Protein AF-A0AAV3TCU8-F1 (afdb_monomer_lite)

pLDDT: mean 92.76, std 8.77, range [49.28, 98.81]

Secondary structure (DSSP, 8-state):
-HHHHHHHHHHHHHHHHHHHHHHHHHHHS-TTGGGGHHHHHT-SSS-SHHHHHHHHHHHHHHHHHHTT-S-HHHHHHHHHHHHHHHHHHHHHHHHHS-HHHHHTT-S-THHHHHHHHHHHHHHHHHHHHHHHHHHTT--

Sequence (139 aa):
MATVRTPPSAGIVASAVTVLVAFAPFLVLSSAASSGLQTYYAHGIVGPWPVAMLGLLSIVAFAAGRQERTDPVTIAGATLVFGVAAAAIALYWAVAVPGDLVQQLGTAAWLEYHRWLLAVGALGVLASALWYVRALDLV

InterPro domains:
  IPR055970 Protein of unknown function DUF7548 [PF24416] (1-136)

Structure (mmCIF, N/CA/C/O backbone):
data_AF-A0AAV3TCU8-F1
#
_entry.id   AF-A0AAV3TCU8-F1
#
loop_
_atom_site.group_PDB
_atom_site.id
_atom_site.type_symbol
_atom_site.label_atom_id
_atom_site.label_alt_id
_atom_site.label_comp_id
_atom_site.label_asym_id
_atom_site.label_entity_id
_atom_site.label_seq_id
_atom_site.pdbx_PDB_ins_code
_atom_site.Cartn_x
_atom_site.Cartn_y
_atom_site.Cartn_z
_atom_site.occupancy
_atom_site.B_iso_or_equiv
_atom_site.auth_seq_id
_atom_site.auth_comp_id
_atom_site.auth_asym_id
_atom_site.auth_atom_id
_atom_site.pdbx_PDB_model_num
ATOM 1 N N . MET A 1 1 ? -9.205 -10.581 23.484 1.00 49.28 1 MET A N 1
ATOM 2 C CA . MET A 1 1 ? -8.389 -9.349 23.349 1.00 49.28 1 MET A CA 1
ATOM 3 C C . MET A 1 1 ? -7.261 -9.490 22.324 1.00 49.28 1 MET A C 1
ATOM 5 O O . MET A 1 1 ? -7.175 -8.633 21.456 1.00 49.28 1 MET A O 1
ATOM 9 N N . ALA A 1 2 ? -6.430 -10.545 22.354 1.00 57.50 2 ALA A N 1
ATOM 10 C CA . ALA A 1 2 ? -5.329 -10.724 21.386 1.00 57.50 2 ALA A CA 1
ATOM 11 C C . ALA A 1 2 ? -5.776 -10.678 19.907 1.00 57.50 2 ALA A C 1
ATOM 13 O O . ALA A 1 2 ? -5.116 -10.049 19.087 1.00 57.50 2 ALA A O 1
ATOM 14 N N . THR A 1 3 ? -6.940 -11.248 19.593 1.00 64.50 3 THR A N 1
ATOM 15 C CA . THR A 1 3 ? -7.528 -11.302 18.244 1.00 64.50 3 THR A CA 1
ATOM 16 C C . THR A 1 3 ? -7.794 -9.936 17.604 1.00 64.50 3 THR A C 1
ATOM 18 O O . THR A 1 3 ? -7.690 -9.830 16.389 1.00 64.50 3 THR A O 1
ATOM 21 N N . VAL A 1 4 ? -8.065 -8.884 18.390 1.00 74.62 4 VAL A N 1
ATOM 22 C CA . VAL A 1 4 ? -8.365 -7.531 17.867 1.00 74.62 4 VAL A CA 1
ATOM 23 C C . VAL A 1 4 ? -7.089 -6.706 17.650 1.00 74.62 4 VAL A C 1
ATOM 25 O O . VAL A 1 4 ? -7.062 -5.794 16.830 1.00 74.62 4 VAL A O 1
ATOM 28 N N . ARG A 1 5 ? -5.987 -7.047 18.336 1.00 83.75 5 ARG A N 1
ATOM 29 C CA . ARG A 1 5 ? -4.695 -6.345 18.210 1.00 83.75 5 ARG A CA 1
ATOM 30 C C . ARG A 1 5 ? -3.799 -6.902 17.101 1.00 83.75 5 ARG A C 1
ATOM 32 O O . ARG A 1 5 ? -2.896 -6.195 16.649 1.00 83.75 5 ARG A O 1
ATOM 39 N N . THR A 1 6 ? -4.035 -8.136 16.654 1.00 92.12 6 THR A N 1
ATOM 40 C CA . THR A 1 6 ? -3.258 -8.770 15.577 1.00 92.12 6 THR A CA 1
ATOM 41 C C . THR A 1 6 ? -3.420 -8.073 14.218 1.00 92.12 6 THR A C 1
ATOM 43 O O . THR A 1 6 ? -2.386 -7.785 13.611 1.00 92.12 6 THR A O 1
ATOM 46 N N . PRO A 1 7 ? -4.639 -7.723 13.747 1.00 92.12 7 PRO A N 1
ATOM 47 C CA . PRO A 1 7 ? -4.799 -7.057 12.453 1.00 92.12 7 PRO A CA 1
ATOM 48 C C . PRO A 1 7 ? -4.072 -5.702 12.382 1.00 92.12 7 PRO A C 1
ATOM 50 O O . PRO A 1 7 ? -3.307 -5.502 11.438 1.00 92.12 7 PRO A O 1
ATOM 53 N N . PRO A 1 8 ? -4.167 -4.809 13.393 1.00 94.25 8 PRO A N 1
ATOM 54 C CA . PRO A 1 8 ? -3.370 -3.584 13.409 1.00 94.25 8 PRO A CA 1
ATOM 55 C C . PRO A 1 8 ? -1.856 -3.821 13.410 1.00 94.25 8 PRO A C 1
ATOM 57 O O . PRO A 1 8 ? -1.119 -3.110 12.735 1.00 94.25 8 PRO A O 1
ATOM 60 N N . SER A 1 9 ? -1.361 -4.839 14.121 1.00 97.06 9 SER A N 1
ATOM 61 C CA . SER A 1 9 ? 0.062 -5.198 14.075 1.00 97.06 9 SER A CA 1
ATOM 62 C C . SER A 1 9 ? 0.520 -5.642 12.687 1.00 97.06 9 SER A C 1
ATOM 64 O O . SER A 1 9 ? 1.569 -5.191 12.230 1.00 97.06 9 SER A O 1
ATOM 66 N N . ALA A 1 10 ? -0.264 -6.484 12.011 1.00 97.69 10 ALA A N 1
ATOM 67 C CA . ALA A 1 10 ? 0.007 -6.879 10.632 1.00 97.69 10 ALA A CA 1
ATOM 68 C C . ALA A 1 10 ? -0.018 -5.660 9.695 1.00 97.69 10 ALA A C 1
ATOM 70 O O . ALA A 1 10 ? 0.890 -5.491 8.882 1.00 97.69 10 ALA A O 1
ATOM 71 N N . GLY A 1 11 ? -0.984 -4.757 9.889 1.00 98.12 11 GLY A N 1
ATOM 72 C CA . GLY A 1 11 ? -1.104 -3.510 9.140 1.00 98.12 11 GLY A CA 1
ATOM 73 C C . GLY A 1 11 ? 0.103 -2.586 9.294 1.00 98.12 11 GLY A C 1
ATOM 74 O O . GLY A 1 11 ? 0.578 -2.045 8.297 1.00 98.12 11 GLY A O 1
ATOM 75 N N . ILE A 1 12 ? 0.658 -2.449 10.505 1.00 98.69 12 ILE A N 1
ATOM 76 C CA . ILE A 1 12 ? 1.899 -1.690 10.748 1.00 98.69 12 ILE A CA 1
ATOM 77 C C . ILE A 1 12 ? 3.056 -2.288 9.948 1.00 98.69 12 ILE A C 1
ATOM 79 O O . ILE A 1 12 ? 3.765 -1.553 9.263 1.00 98.69 12 ILE A O 1
ATOM 83 N N . VAL A 1 13 ? 3.239 -3.611 10.010 1.00 98.62 13 VAL A N 1
ATOM 84 C CA . VAL A 1 13 ? 4.328 -4.297 9.299 1.00 98.62 13 VAL A CA 1
ATOM 85 C C . VAL A 1 13 ? 4.167 -4.146 7.788 1.00 98.62 13 VAL A C 1
ATOM 87 O O . VAL A 1 13 ? 5.111 -3.733 7.121 1.00 98.62 13 VAL A O 1
ATOM 90 N N . ALA A 1 14 ? 2.974 -4.405 7.248 1.00 98.56 14 ALA A N 1
ATOM 91 C CA . ALA A 1 14 ? 2.695 -4.252 5.822 1.00 98.56 14 ALA A CA 1
ATOM 92 C C . ALA A 1 14 ? 2.928 -2.810 5.346 1.00 98.56 14 ALA A C 1
ATOM 94 O O . ALA A 1 14 ? 3.531 -2.586 4.296 1.00 98.56 14 ALA A O 1
ATOM 95 N N . SER A 1 15 ? 2.515 -1.825 6.145 1.00 98.75 15 SER A N 1
ATOM 96 C CA . SER A 1 15 ? 2.705 -0.408 5.828 1.00 98.75 15 SER A CA 1
ATOM 97 C C . SER A 1 15 ? 4.184 -0.017 5.860 1.00 98.75 15 SER A C 1
ATOM 99 O O . SER A 1 15 ? 4.661 0.645 4.942 1.00 98.75 15 SER A O 1
ATOM 101 N N . ALA A 1 16 ? 4.937 -0.477 6.864 1.00 98.69 16 ALA A N 1
ATOM 102 C CA . ALA A 1 16 ? 6.376 -0.245 6.957 1.00 98.69 16 ALA A CA 1
ATOM 103 C C . ALA A 1 16 ? 7.132 -0.879 5.782 1.00 98.69 16 ALA A C 1
ATOM 105 O O . ALA A 1 16 ? 7.957 -0.215 5.162 1.00 98.69 16 ALA A O 1
ATOM 106 N N . VAL A 1 17 ? 6.809 -2.126 5.424 1.00 98.50 17 VAL A N 1
ATOM 107 C CA . VAL A 1 17 ? 7.377 -2.795 4.244 1.00 98.50 17 VAL A CA 1
ATOM 108 C C . VAL A 1 17 ? 7.050 -2.017 2.971 1.00 98.50 17 VAL A C 1
ATOM 110 O O . VAL A 1 17 ? 7.945 -1.779 2.170 1.00 98.50 17 VAL A O 1
ATOM 113 N N . THR A 1 18 ? 5.809 -1.558 2.802 1.00 98.62 18 THR A N 1
ATOM 114 C CA . THR A 1 18 ? 5.393 -0.759 1.634 1.00 98.62 18 THR A CA 1
ATOM 115 C C . THR A 1 18 ? 6.217 0.521 1.504 1.00 98.62 18 THR A C 1
ATOM 117 O O . THR A 1 18 ? 6.711 0.831 0.421 1.00 98.62 18 THR A O 1
ATOM 120 N N . VAL A 1 19 ? 6.419 1.244 2.611 1.00 98.62 19 VAL A N 1
ATOM 121 C CA . VAL A 1 19 ? 7.264 2.446 2.642 1.00 98.62 19 VAL A CA 1
ATOM 122 C C . VAL A 1 19 ? 8.710 2.091 2.299 1.00 98.62 19 VAL A C 1
ATOM 124 O O . VAL A 1 19 ? 9.302 2.725 1.433 1.00 98.62 19 VAL A O 1
ATOM 127 N N . LEU A 1 20 ? 9.276 1.052 2.916 1.00 98.31 20 LEU A N 1
ATOM 128 C CA . LEU A 1 20 ? 10.648 0.627 2.634 1.00 98.31 20 LEU A CA 1
ATOM 129 C C . LEU A 1 20 ? 10.842 0.243 1.168 1.00 98.31 20 LEU A C 1
ATOM 131 O O . LEU A 1 20 ? 11.837 0.647 0.576 1.00 98.31 20 LEU A O 1
ATOM 135 N N . VAL A 1 21 ? 9.890 -0.472 0.565 1.00 97.88 21 VAL A N 1
ATOM 136 C CA . VAL A 1 21 ? 9.919 -0.796 -0.866 1.00 97.88 21 VAL A CA 1
ATOM 137 C C . VAL A 1 21 ? 9.912 0.484 -1.696 1.00 97.88 21 VAL A C 1
ATOM 139 O O . VAL A 1 21 ? 10.782 0.635 -2.544 1.00 97.88 21 VAL A O 1
ATOM 142 N N . ALA A 1 22 ? 9.021 1.438 -1.403 1.00 97.38 22 ALA A N 1
ATOM 143 C CA . ALA A 1 22 ? 8.945 2.703 -2.136 1.00 97.38 22 ALA A CA 1
ATOM 144 C C . ALA A 1 22 ? 10.251 3.515 -2.097 1.00 97.38 22 ALA A C 1
ATOM 146 O O . ALA A 1 22 ? 10.544 4.240 -3.047 1.00 97.38 22 ALA A O 1
ATOM 147 N N . PHE A 1 23 ? 11.037 3.406 -1.024 1.00 96.12 23 PHE A N 1
ATOM 148 C CA . PHE A 1 23 ? 12.326 4.089 -0.889 1.00 96.12 23 PHE A CA 1
ATOM 149 C C . PHE A 1 23 ? 13.535 3.224 -1.277 1.00 96.12 23 PHE A C 1
ATOM 151 O O . PHE A 1 23 ? 14.626 3.769 -1.444 1.00 96.12 23 PHE A O 1
ATOM 158 N N . ALA A 1 24 ? 13.375 1.910 -1.462 1.00 94.56 24 ALA A N 1
ATOM 159 C CA . ALA A 1 24 ? 14.483 0.975 -1.660 1.00 94.56 24 ALA A CA 1
ATOM 160 C C . ALA A 1 24 ? 15.452 1.380 -2.790 1.00 94.56 24 ALA A C 1
ATOM 162 O O . ALA A 1 24 ? 16.662 1.337 -2.553 1.00 94.56 24 ALA A O 1
ATOM 163 N N . PRO A 1 25 ? 14.999 1.854 -3.970 1.00 91.81 25 PRO A N 1
ATOM 164 C CA . PRO A 1 25 ? 15.920 2.290 -5.019 1.00 91.81 25 PRO A CA 1
ATOM 165 C C . PRO A 1 25 ? 16.835 3.449 -4.615 1.00 91.81 25 PRO A C 1
ATOM 167 O O . PRO A 1 25 ? 17.987 3.471 -5.032 1.00 91.81 25 PRO A O 1
ATOM 170 N N . PHE A 1 26 ? 16.386 4.361 -3.752 1.00 89.62 26 PHE A N 1
ATOM 171 C CA . PHE A 1 26 ? 17.216 5.469 -3.263 1.00 89.62 26 PHE A CA 1
ATOM 172 C C . PHE A 1 26 ? 18.235 5.042 -2.204 1.00 89.62 26 PHE A C 1
ATOM 174 O O . PHE A 1 26 ? 19.223 5.737 -1.991 1.00 89.62 26 PHE A O 1
ATOM 181 N N . LEU A 1 27 ? 17.989 3.918 -1.529 1.00 90.38 27 LEU A N 1
ATOM 182 C CA . LEU A 1 27 ? 18.841 3.411 -0.454 1.00 90.38 27 LEU A CA 1
ATOM 183 C C . LEU A 1 27 ? 19.902 2.429 -0.959 1.00 90.38 27 LEU A C 1
ATOM 185 O O . LEU A 1 27 ? 20.954 2.291 -0.341 1.00 90.38 27 LEU A O 1
ATOM 189 N N . VAL A 1 28 ? 19.606 1.721 -2.051 1.00 89.69 28 VAL A N 1
ATOM 190 C CA . VAL A 1 28 ? 20.418 0.595 -2.534 1.00 89.69 28 VAL A CA 1
ATOM 191 C C . VAL A 1 28 ? 21.199 0.942 -3.802 1.00 89.69 28 VAL A C 1
ATOM 193 O O . VAL A 1 28 ? 22.283 0.397 -4.013 1.00 89.69 28 VAL A O 1
ATOM 196 N N . LEU A 1 29 ? 20.679 1.822 -4.666 1.00 85.38 29 LEU A N 1
ATOM 197 C CA . LEU A 1 29 ? 21.359 2.164 -5.916 1.00 85.38 29 LEU A CA 1
ATOM 198 C C . LEU A 1 29 ? 22.498 3.163 -5.692 1.00 85.38 29 LEU A C 1
ATOM 200 O O . LEU A 1 29 ? 22.422 4.060 -4.855 1.00 85.38 29 LEU A O 1
ATOM 204 N N . SER A 1 30 ? 23.555 3.023 -6.494 1.00 80.19 30 SER A N 1
ATOM 205 C CA . SER A 1 30 ? 24.652 3.989 -6.531 1.00 80.19 30 SER A CA 1
ATOM 206 C C . SER A 1 30 ? 24.206 5.317 -7.148 1.00 80.19 30 SER A C 1
ATOM 208 O O . SER A 1 30 ? 23.251 5.374 -7.925 1.00 80.19 30 SER A O 1
ATOM 210 N N . SER A 1 31 ? 24.956 6.387 -6.874 1.00 74.25 31 SER A N 1
ATOM 211 C CA . SER A 1 31 ? 24.677 7.740 -7.377 1.00 74.25 31 SER A CA 1
ATOM 212 C C . SER A 1 31 ? 24.598 7.838 -8.908 1.00 74.25 31 SER A C 1
ATOM 214 O O . SER A 1 31 ? 23.944 8.730 -9.436 1.00 74.25 31 SER A O 1
ATOM 216 N N . ALA A 1 32 ? 25.268 6.937 -9.636 1.00 70.12 32 ALA A N 1
ATOM 217 C CA . ALA A 1 32 ? 25.208 6.887 -11.097 1.00 70.12 32 ALA A CA 1
ATOM 218 C C . ALA A 1 32 ? 23.891 6.259 -11.597 1.00 70.12 32 ALA A C 1
ATOM 220 O O . ALA A 1 32 ? 23.274 6.777 -12.529 1.00 70.12 32 ALA A O 1
ATOM 221 N N . ALA A 1 33 ? 23.433 5.184 -10.947 1.00 70.19 33 ALA A N 1
ATOM 222 C CA . ALA A 1 33 ? 22.192 4.481 -11.284 1.00 70.19 33 ALA A CA 1
ATOM 223 C C . ALA A 1 33 ? 20.929 5.244 -10.834 1.00 70.19 33 ALA A C 1
ATOM 225 O O . ALA A 1 33 ? 19.861 5.090 -11.422 1.00 70.19 33 ALA A O 1
ATOM 226 N N . SER A 1 34 ? 21.040 6.113 -9.826 1.00 72.06 34 SER A N 1
ATOM 227 C CA . SER A 1 34 ? 19.913 6.904 -9.322 1.00 72.06 34 SER A CA 1
ATOM 228 C C . SER A 1 34 ? 19.472 8.042 -10.252 1.00 72.06 34 SER A C 1
ATOM 230 O O . SER A 1 34 ? 18.362 8.553 -10.099 1.00 72.06 34 SER A O 1
ATOM 232 N N . SER A 1 35 ? 20.280 8.406 -11.255 1.00 77.25 35 SER A N 1
ATOM 233 C CA . SER A 1 35 ? 19.971 9.482 -12.212 1.00 77.25 35 SER A CA 1
ATOM 234 C C . SER A 1 35 ? 18.691 9.237 -13.032 1.00 77.25 35 SER A C 1
ATOM 236 O O . SER A 1 35 ? 17.985 10.189 -13.362 1.00 77.25 35 SER A O 1
ATOM 238 N N . GLY A 1 36 ? 18.337 7.973 -13.296 1.00 84.81 36 GLY A N 1
ATOM 239 C CA . GLY A 1 36 ? 17.106 7.588 -14.001 1.00 84.81 36 GLY A CA 1
ATOM 240 C C . GLY A 1 36 ? 15.864 7.447 -13.111 1.00 84.81 36 GLY A C 1
ATOM 241 O O . GLY A 1 36 ? 14.749 7.335 -13.628 1.00 84.81 36 GLY A O 1
ATOM 242 N N . LEU A 1 37 ? 16.014 7.471 -11.778 1.00 89.31 37 LEU A N 1
ATOM 243 C CA . LEU A 1 37 ? 14.902 7.210 -10.855 1.00 89.31 37 LEU A CA 1
ATOM 244 C C . LEU A 1 37 ? 13.800 8.256 -10.948 1.00 89.31 37 LEU A C 1
ATOM 246 O O . LEU A 1 37 ? 12.632 7.906 -10.805 1.00 89.31 37 LEU A O 1
ATOM 250 N N . GLN A 1 38 ? 14.147 9.515 -11.217 1.00 90.00 38 GLN A N 1
ATOM 251 C CA . GLN A 1 38 ? 13.141 10.562 -11.357 1.00 90.00 38 GLN A CA 1
ATOM 252 C C . GLN A 1 38 ? 12.192 10.258 -12.520 1.00 90.00 38 GLN A C 1
ATOM 254 O O . GLN A 1 38 ? 10.981 10.351 -12.353 1.00 90.00 38 GLN A O 1
ATOM 259 N N . THR A 1 39 ? 12.723 9.838 -13.671 1.00 91.31 39 THR A N 1
ATOM 260 C CA . THR A 1 39 ? 11.917 9.455 -14.840 1.00 91.31 39 THR A CA 1
ATOM 261 C C . THR A 1 39 ? 11.034 8.248 -14.535 1.00 91.31 39 THR A C 1
ATOM 263 O O . THR A 1 39 ? 9.862 8.230 -14.898 1.00 91.31 39 THR A O 1
ATOM 266 N N . TYR A 1 40 ? 11.576 7.262 -13.819 1.00 92.56 40 TYR A N 1
ATOM 267 C CA . TYR A 1 40 ? 10.836 6.075 -13.397 1.00 92.56 40 TYR A CA 1
ATOM 268 C C . TYR A 1 40 ? 9.689 6.401 -12.423 1.00 92.56 40 TYR A C 1
ATOM 270 O O . TYR A 1 40 ? 8.556 5.971 -12.634 1.00 92.56 40 TYR A O 1
ATOM 278 N N . TYR A 1 41 ? 9.947 7.208 -11.391 1.00 94.75 41 TYR A N 1
ATOM 279 C CA . TYR A 1 41 ? 8.956 7.582 -10.371 1.00 94.75 41 TYR A CA 1
ATOM 280 C C . TYR A 1 41 ? 7.926 8.592 -10.883 1.00 94.75 41 TYR A C 1
ATOM 282 O O . TYR A 1 41 ? 6.808 8.628 -10.371 1.00 94.75 41 TYR A O 1
ATOM 290 N N . ALA A 1 42 ? 8.284 9.403 -11.879 1.00 94.56 42 ALA A N 1
ATOM 291 C CA . ALA A 1 42 ? 7.384 10.356 -12.521 1.00 94.56 42 ALA A CA 1
ATOM 292 C C . ALA A 1 42 ? 6.545 9.738 -13.651 1.00 94.56 42 ALA A C 1
ATOM 294 O O . ALA A 1 42 ? 5.738 10.441 -14.254 1.00 94.56 42 ALA A O 1
ATOM 295 N N . HIS A 1 43 ? 6.729 8.453 -13.969 1.00 94.88 43 HIS A N 1
ATOM 296 C CA . HIS A 1 43 ? 5.981 7.818 -15.045 1.00 94.88 43 HIS A CA 1
ATOM 297 C C . HIS A 1 43 ? 4.501 7.613 -14.679 1.00 94.88 43 HIS A C 1
ATOM 299 O O . HIS A 1 43 ? 4.179 7.125 -13.594 1.00 94.88 43 HIS A O 1
ATOM 305 N N . GLY A 1 44 ? 3.612 7.912 -15.631 1.00 93.94 44 GLY A N 1
ATOM 306 C CA . GLY A 1 44 ? 2.159 7.809 -15.478 1.00 93.94 44 GLY A CA 1
ATOM 307 C C . GLY A 1 44 ? 1.505 9.091 -14.952 1.00 93.94 44 GLY A C 1
ATOM 308 O O . GLY A 1 44 ? 2.140 10.129 -14.801 1.00 93.94 44 GLY A O 1
ATOM 309 N N . ILE A 1 45 ? 0.199 9.020 -14.688 1.00 95.38 45 ILE A N 1
ATOM 310 C CA . ILE A 1 45 ? -0.601 10.125 -14.128 1.00 95.38 45 ILE A CA 1
ATOM 311 C C . ILE A 1 45 ? -0.239 10.354 -12.657 1.00 95.38 45 ILE A C 1
ATOM 313 O O . ILE A 1 45 ? -0.216 11.485 -12.177 1.00 95.38 45 ILE A O 1
ATOM 317 N N . VAL A 1 46 ? 0.030 9.267 -11.934 1.00 96.06 46 VAL A N 1
ATOM 318 C CA . VAL A 1 46 ? 0.387 9.277 -10.519 1.00 96.06 46 VAL A CA 1
ATOM 319 C C . VAL A 1 46 ? 1.487 8.249 -10.262 1.00 96.06 46 VAL A C 1
ATOM 321 O O . VAL A 1 46 ? 1.382 7.096 -10.677 1.00 96.06 46 VAL A O 1
ATOM 324 N N . GLY A 1 47 ? 2.552 8.695 -9.597 1.00 94.94 47 GLY A N 1
ATOM 325 C CA . GLY A 1 47 ? 3.691 7.863 -9.212 1.00 94.94 47 GLY A CA 1
ATOM 326 C C . GLY A 1 47 ? 3.503 7.163 -7.858 1.00 94.94 47 GLY A C 1
ATOM 327 O O . GLY A 1 47 ? 2.413 7.178 -7.282 1.00 94.94 47 GLY A O 1
ATOM 328 N N . PRO A 1 48 ? 4.576 6.600 -7.279 1.00 97.00 48 PRO A N 1
ATOM 329 C CA . PRO A 1 48 ? 4.504 5.832 -6.035 1.00 97.00 48 PRO A CA 1
ATOM 330 C C . PRO A 1 48 ? 4.469 6.703 -4.764 1.00 97.00 48 PRO A C 1
ATOM 332 O O . PRO A 1 48 ? 4.205 6.192 -3.676 1.00 97.00 48 PRO A O 1
ATOM 335 N N . TRP A 1 49 ? 4.709 8.017 -4.855 1.00 97.69 49 TRP A N 1
ATOM 336 C CA . TRP A 1 49 ? 4.792 8.891 -3.674 1.00 97.69 49 TRP A CA 1
ATOM 337 C C . TRP A 1 49 ? 3.523 8.931 -2.809 1.00 97.69 49 TRP A C 1
ATOM 339 O O . TRP A 1 49 ? 3.650 8.827 -1.586 1.00 97.69 49 TRP A O 1
ATOM 349 N N . PRO A 1 50 ? 2.302 9.002 -3.375 1.00 98.38 50 PRO A N 1
ATOM 350 C CA . PRO A 1 50 ? 1.086 8.896 -2.575 1.00 98.38 50 PRO A CA 1
ATOM 351 C C . PRO A 1 50 ? 0.966 7.554 -1.845 1.00 98.38 50 PRO A C 1
ATOM 353 O O . PRO A 1 50 ? 0.467 7.526 -0.726 1.00 98.38 50 PRO A O 1
ATOM 356 N N . VAL A 1 51 ? 1.470 6.456 -2.423 1.00 98.56 51 VAL A N 1
ATOM 357 C CA . VAL A 1 51 ? 1.481 5.131 -1.776 1.00 98.56 51 VAL A CA 1
ATOM 358 C C . VAL A 1 51 ? 2.368 5.156 -0.532 1.00 98.56 51 VAL A C 1
ATOM 360 O O . VAL A 1 51 ? 1.951 4.692 0.526 1.00 98.56 51 VAL A O 1
ATOM 363 N N . ALA A 1 52 ? 3.559 5.757 -0.624 1.00 98.25 52 ALA A N 1
ATOM 364 C CA . ALA A 1 52 ? 4.453 5.915 0.522 1.00 98.25 52 ALA A CA 1
ATOM 365 C C . ALA A 1 52 ? 3.831 6.799 1.618 1.00 98.25 52 ALA A C 1
ATOM 367 O O . ALA A 1 52 ? 3.855 6.433 2.793 1.00 98.25 52 ALA A O 1
ATOM 368 N N . MET A 1 53 ? 3.218 7.927 1.239 1.00 98.62 53 MET A N 1
ATOM 369 C CA . MET A 1 53 ? 2.515 8.815 2.172 1.00 98.62 53 MET A CA 1
ATOM 370 C C . MET A 1 53 ? 1.371 8.083 2.890 1.00 98.62 53 MET A C 1
ATOM 372 O O . MET A 1 53 ? 1.287 8.108 4.117 1.00 98.62 53 MET A O 1
ATOM 376 N N . LEU A 1 54 ? 0.512 7.385 2.141 1.00 98.75 54 LEU A N 1
ATOM 377 C CA . LEU A 1 54 ? -0.588 6.596 2.699 1.00 98.75 54 LEU A CA 1
ATOM 378 C C . LEU A 1 54 ? -0.080 5.446 3.574 1.00 98.75 54 LEU A C 1
ATOM 380 O O . LEU A 1 54 ? -0.696 5.149 4.596 1.00 98.75 54 LEU A O 1
ATOM 384 N N . GLY A 1 55 ? 1.057 4.838 3.229 1.00 98.69 55 GLY A N 1
ATOM 385 C CA . GLY A 1 55 ? 1.743 3.858 4.068 1.00 98.69 55 GLY A CA 1
ATOM 386 C C . GLY A 1 55 ? 2.151 4.447 5.420 1.00 98.69 55 GLY A C 1
ATOM 387 O O . GLY A 1 55 ? 1.822 3.882 6.459 1.00 98.69 55 GLY A O 1
ATOM 388 N N . LEU A 1 56 ? 2.782 5.625 5.439 1.00 98.81 56 LEU A N 1
ATOM 389 C CA . LEU A 1 56 ? 3.144 6.317 6.683 1.00 98.81 56 LEU A CA 1
ATOM 390 C C . LEU A 1 56 ? 1.913 6.656 7.539 1.00 98.81 56 LEU A C 1
ATOM 392 O O . LEU A 1 56 ? 1.907 6.393 8.742 1.00 98.81 56 LEU A O 1
ATOM 396 N N . LEU A 1 57 ? 0.847 7.179 6.925 1.00 98.75 57 LEU A N 1
ATOM 397 C CA . LEU A 1 57 ? -0.417 7.449 7.621 1.00 98.75 57 LEU A CA 1
ATOM 398 C C . LEU A 1 57 ? -1.049 6.164 8.171 1.00 98.75 57 LEU A C 1
ATOM 400 O O . LEU A 1 57 ? -1.554 6.156 9.294 1.00 98.75 57 LEU A O 1
ATOM 404 N N . SER A 1 58 ? -0.966 5.063 7.422 1.00 98.69 58 SER A N 1
ATOM 405 C CA . SER A 1 58 ? -1.466 3.752 7.845 1.00 98.69 58 SER A CA 1
ATOM 406 C C . SER A 1 58 ? -0.695 3.207 9.046 1.00 98.69 58 SER A C 1
ATOM 408 O O . SER A 1 58 ? -1.324 2.687 9.964 1.00 98.69 58 SER A O 1
ATOM 410 N N . ILE A 1 59 ? 0.633 3.390 9.118 1.00 98.69 59 ILE A N 1
ATOM 411 C CA . ILE A 1 59 ? 1.428 3.039 10.312 1.00 98.69 59 ILE A CA 1
ATOM 412 C C . ILE A 1 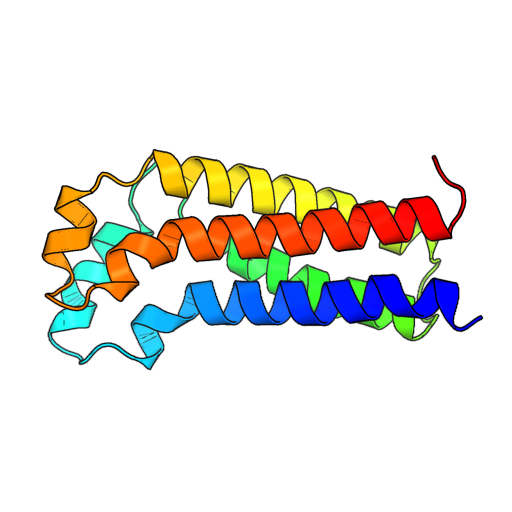59 ? 0.864 3.747 11.545 1.00 98.69 59 ILE A C 1
ATOM 414 O O . ILE A 1 59 ? 0.608 3.101 12.562 1.00 98.69 59 ILE A O 1
ATOM 418 N N . VAL A 1 60 ? 0.653 5.063 11.454 1.00 98.44 60 VAL A N 1
ATOM 419 C CA . VAL A 1 60 ? 0.149 5.868 12.575 1.00 98.44 60 VAL A CA 1
ATOM 420 C C . VAL A 1 60 ? -1.268 5.445 12.956 1.00 98.44 60 VAL A C 1
ATOM 422 O O . VAL A 1 60 ? -1.543 5.240 14.137 1.00 98.44 60 VAL A O 1
ATOM 425 N N . ALA A 1 61 ? -2.152 5.260 11.975 1.00 98.25 61 ALA A N 1
ATOM 426 C CA . ALA A 1 61 ? -3.536 4.868 12.211 1.00 98.25 61 ALA A CA 1
ATOM 427 C C . ALA A 1 61 ? -3.633 3.474 12.854 1.00 98.25 61 ALA A C 1
ATOM 429 O O . ALA A 1 61 ? -4.271 3.319 13.897 1.00 98.25 61 ALA A O 1
ATOM 430 N N . PHE A 1 62 ? -2.939 2.468 12.313 1.00 98.25 62 PHE A N 1
ATOM 431 C CA . PHE A 1 62 ? -2.902 1.139 12.923 1.00 98.25 62 PHE A CA 1
ATOM 432 C C . PHE A 1 62 ? -2.248 1.154 14.309 1.00 98.25 62 PHE A C 1
ATOM 434 O O . PHE A 1 62 ? -2.723 0.463 15.209 1.00 98.25 62 PHE A O 1
ATOM 441 N N . ALA A 1 63 ? -1.201 1.955 14.528 1.00 97.44 63 ALA A N 1
ATOM 442 C CA . ALA A 1 63 ? -0.607 2.117 15.853 1.00 97.44 63 ALA A CA 1
ATOM 443 C C . ALA A 1 63 ? -1.593 2.745 16.850 1.00 97.44 63 ALA A C 1
ATOM 445 O O . ALA A 1 63 ? -1.676 2.283 17.989 1.00 97.44 63 ALA A O 1
ATOM 446 N N . ALA A 1 64 ? -2.375 3.744 16.432 1.00 96.62 64 ALA A N 1
ATOM 447 C CA . ALA A 1 64 ? -3.420 4.346 17.256 1.00 96.62 64 ALA A CA 1
ATOM 448 C C . ALA A 1 64 ? -4.511 3.329 17.624 1.00 96.62 64 ALA A C 1
ATOM 450 O O . ALA A 1 64 ? -4.862 3.227 18.801 1.00 96.62 64 ALA A O 1
ATOM 451 N N . GLY A 1 65 ? -4.972 2.524 16.657 1.00 94.56 65 GLY A N 1
ATOM 452 C CA . GLY A 1 65 ? -5.928 1.437 16.896 1.00 94.56 65 GLY A CA 1
ATOM 453 C C . GLY A 1 65 ? -5.373 0.353 17.823 1.00 94.56 65 GLY A C 1
ATOM 454 O O . GLY A 1 65 ? -6.016 -0.024 18.797 1.00 94.56 65 GLY A O 1
ATOM 455 N N . ARG A 1 66 ? -4.129 -0.093 17.599 1.00 94.31 66 ARG A N 1
ATOM 456 C CA . ARG A 1 66 ? -3.446 -1.093 18.442 1.00 94.31 66 ARG A CA 1
ATOM 457 C C . ARG A 1 66 ? -3.299 -0.642 19.897 1.00 94.31 66 ARG A C 1
ATOM 459 O O . ARG A 1 66 ? -3.290 -1.487 20.792 1.00 94.31 66 ARG A O 1
ATOM 466 N N . GLN A 1 67 ? -3.106 0.658 20.112 1.00 94.25 67 GLN A N 1
ATOM 467 C CA . GLN A 1 67 ? -2.927 1.261 21.432 1.00 94.25 67 GLN A CA 1
ATOM 468 C C . GLN A 1 67 ? -4.233 1.783 22.038 1.00 94.25 67 GLN A C 1
ATOM 470 O O . GLN A 1 67 ? -4.172 2.412 23.090 1.00 94.25 67 GLN A O 1
ATOM 475 N N . GLU A 1 68 ? -5.379 1.540 21.391 1.00 91.56 68 GLU A N 1
ATOM 476 C CA . GLU A 1 68 ? -6.709 1.945 21.870 1.00 91.56 68 GLU A CA 1
ATOM 477 C C . GLU A 1 68 ? -6.797 3.463 22.156 1.00 91.56 68 GLU A C 1
ATOM 479 O O . GLU A 1 68 ? -7.509 3.911 23.047 1.00 91.56 68 GLU A O 1
ATOM 484 N N . ARG A 1 69 ? -6.049 4.280 21.393 1.00 92.44 69 ARG A N 1
ATOM 485 C CA . ARG A 1 69 ? -6.001 5.752 21.551 1.00 92.44 69 ARG A CA 1
ATOM 486 C C . ARG A 1 69 ? -7.085 6.491 20.774 1.00 92.44 69 ARG A C 1
ATOM 488 O O . ARG A 1 69 ? -7.243 7.700 20.921 1.00 92.44 69 ARG A O 1
ATOM 495 N N . THR A 1 70 ? -7.778 5.793 19.889 1.00 94.38 70 THR A N 1
ATOM 496 C CA . THR A 1 70 ? -8.817 6.334 19.016 1.00 94.38 70 THR A CA 1
ATOM 497 C C . THR A 1 70 ? -9.886 5.269 18.851 1.00 94.38 70 THR A C 1
ATOM 499 O O . THR A 1 70 ? -9.575 4.078 18.914 1.00 94.38 70 THR A O 1
ATOM 502 N N . ASP A 1 71 ? -11.129 5.703 18.647 1.00 94.62 71 ASP A N 1
ATOM 503 C CA . ASP A 1 71 ? -12.252 4.811 18.382 1.00 94.62 71 ASP A CA 1
ATOM 504 C C . ASP A 1 71 ? -11.900 3.780 17.280 1.00 94.62 71 ASP A C 1
ATOM 506 O O . ASP A 1 71 ? -11.453 4.163 16.189 1.00 94.62 71 ASP A O 1
ATOM 510 N N . PRO A 1 72 ? -12.044 2.469 17.554 1.00 93.75 72 PRO A N 1
ATOM 511 C CA . PRO A 1 72 ? -11.582 1.420 16.651 1.00 93.75 72 PRO A CA 1
ATOM 512 C C . PRO A 1 72 ? -12.337 1.400 15.320 1.00 93.75 72 PRO A C 1
ATOM 514 O O . PRO A 1 72 ? -11.717 1.096 14.300 1.00 93.75 72 PRO A O 1
ATOM 517 N N . VAL A 1 73 ? -13.622 1.778 15.299 1.00 95.44 73 VAL A N 1
ATOM 518 C CA . VAL A 1 73 ? -14.425 1.861 14.066 1.00 95.44 73 VAL A CA 1
ATOM 519 C C . VAL A 1 73 ? -13.886 2.962 13.153 1.00 95.44 73 VAL A C 1
ATOM 521 O O . VAL A 1 73 ? -13.682 2.740 11.959 1.00 95.44 73 VAL A O 1
ATOM 524 N N . THR A 1 74 ? -13.551 4.119 13.724 1.00 96.62 74 THR A N 1
ATOM 525 C CA . THR A 1 74 ? -12.917 5.233 13.007 1.00 96.62 74 THR A CA 1
ATOM 526 C C . THR A 1 74 ? -11.573 4.823 12.399 1.00 96.62 74 THR A C 1
ATOM 528 O O . THR A 1 74 ? -11.314 5.093 11.224 1.00 96.62 74 THR A O 1
ATOM 531 N N . ILE A 1 75 ? -10.718 4.129 13.162 1.00 97.56 75 ILE A N 1
ATOM 532 C CA . ILE A 1 75 ? -9.424 3.641 12.653 1.00 97.56 75 ILE A CA 1
ATOM 533 C C . ILE A 1 75 ? -9.611 2.585 11.559 1.00 97.56 75 ILE A C 1
ATOM 535 O O . ILE A 1 75 ? -8.892 2.616 10.558 1.00 97.56 75 ILE A O 1
ATOM 539 N N . ALA A 1 76 ? -10.565 1.665 11.714 1.00 96.50 76 ALA A N 1
ATOM 540 C CA . ALA A 1 76 ? -10.864 0.654 10.704 1.00 96.50 76 ALA A CA 1
ATOM 541 C C . ALA A 1 76 ? -11.316 1.298 9.383 1.00 96.50 76 ALA A C 1
ATOM 543 O O . ALA A 1 76 ? -10.790 0.957 8.326 1.00 96.50 76 ALA A O 1
ATOM 544 N N . GLY A 1 77 ? -12.198 2.300 9.442 1.00 97.56 77 GLY A N 1
ATOM 545 C CA . GLY A 1 77 ? -12.609 3.072 8.269 1.00 97.56 77 GLY A CA 1
ATOM 546 C C . GLY A 1 77 ? -11.449 3.831 7.616 1.00 97.56 77 GLY A C 1
ATOM 547 O O . GLY A 1 77 ? -11.240 3.722 6.408 1.00 97.56 77 GLY A O 1
ATOM 548 N N . ALA A 1 78 ? -10.649 4.553 8.407 1.00 98.25 78 ALA A N 1
ATOM 549 C CA . ALA A 1 78 ? -9.510 5.317 7.896 1.00 98.25 78 ALA A CA 1
ATOM 550 C C . ALA A 1 78 ? -8.471 4.416 7.208 1.00 98.25 78 ALA A C 1
ATOM 552 O O . ALA A 1 78 ? -8.085 4.664 6.066 1.00 98.25 78 ALA A O 1
ATOM 553 N N . THR A 1 79 ? -8.056 3.335 7.875 1.00 98.38 79 THR A N 1
ATOM 554 C CA . THR A 1 79 ? -7.073 2.384 7.328 1.00 98.38 79 THR A CA 1
ATOM 555 C C . THR A 1 79 ? -7.597 1.645 6.100 1.00 98.38 79 THR A C 1
ATOM 557 O O . THR A 1 79 ? -6.817 1.380 5.186 1.00 98.38 79 THR A O 1
ATOM 560 N N . LEU A 1 80 ? -8.905 1.375 6.020 1.00 98.44 80 LEU A N 1
ATOM 561 C CA . LEU A 1 80 ? -9.523 0.805 4.825 1.00 98.44 80 LEU A CA 1
ATOM 562 C C . LEU A 1 80 ? -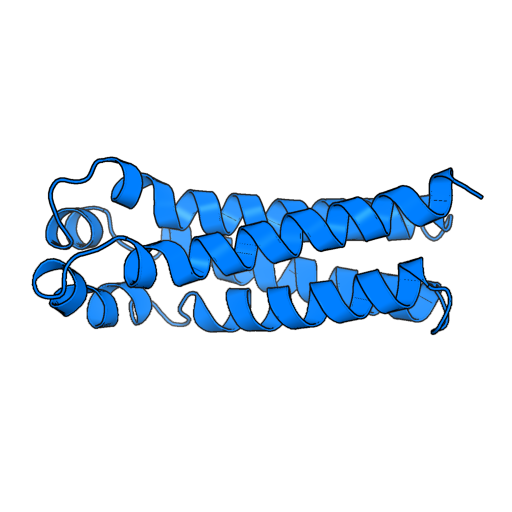9.435 1.769 3.636 1.00 98.44 80 LEU A C 1
ATOM 564 O O . LEU A 1 80 ? -8.986 1.366 2.565 1.00 98.44 80 LEU A O 1
ATOM 568 N N . VAL A 1 81 ? -9.797 3.043 3.823 1.00 98.62 81 VAL A N 1
ATOM 569 C CA . VAL A 1 81 ? -9.693 4.067 2.768 1.00 98.62 81 VAL A CA 1
ATOM 570 C C . VAL A 1 81 ? -8.245 4.227 2.306 1.00 98.62 81 VAL A C 1
ATOM 572 O O . VAL A 1 81 ? -7.984 4.240 1.101 1.00 98.62 81 VAL A O 1
ATOM 575 N N . PHE A 1 82 ? -7.294 4.290 3.241 1.00 98.69 82 PHE A N 1
ATOM 576 C CA . PHE A 1 82 ? -5.872 4.390 2.908 1.00 98.69 82 PHE A CA 1
ATOM 577 C C . PHE A 1 82 ? -5.382 3.166 2.137 1.00 98.69 82 PHE A C 1
ATOM 579 O O . PHE A 1 82 ? -4.719 3.324 1.115 1.00 98.69 82 PHE A O 1
ATOM 586 N N . GLY A 1 83 ? -5.744 1.961 2.583 1.00 98.69 83 GLY A N 1
ATOM 587 C CA . GLY A 1 83 ? -5.386 0.709 1.924 1.00 98.69 83 GLY A CA 1
ATOM 588 C C . GLY A 1 83 ? -5.956 0.608 0.509 1.00 98.69 83 GLY A C 1
ATOM 589 O O . GLY A 1 83 ? -5.222 0.261 -0.413 1.00 98.69 83 GLY A O 1
ATOM 590 N N . VAL A 1 84 ? -7.230 0.962 0.307 1.00 98.81 84 VAL A N 1
ATOM 591 C CA . VAL A 1 84 ? -7.869 0.957 -1.021 1.00 98.81 84 VAL A CA 1
ATOM 592 C C . VAL A 1 84 ? -7.181 1.949 -1.955 1.00 98.81 84 VAL A C 1
ATOM 594 O O . VAL A 1 84 ? -6.805 1.579 -3.067 1.00 98.81 84 VAL A O 1
ATOM 597 N N . ALA A 1 85 ? -6.975 3.190 -1.508 1.00 98.75 85 ALA A N 1
ATOM 598 C CA . ALA A 1 85 ? -6.321 4.215 -2.315 1.00 98.75 85 ALA A CA 1
ATOM 599 C C . ALA A 1 85 ? -4.875 3.824 -2.662 1.00 98.75 85 ALA A C 1
ATOM 601 O O . ALA A 1 85 ? -4.476 3.900 -3.824 1.00 98.75 85 ALA A O 1
ATOM 602 N N . ALA A 1 86 ? -4.105 3.344 -1.681 1.00 98.75 86 ALA A N 1
ATOM 603 C CA . ALA A 1 86 ? -2.733 2.896 -1.883 1.00 98.75 86 ALA A CA 1
ATOM 604 C C . ALA A 1 86 ? -2.660 1.716 -2.861 1.00 98.75 86 ALA A C 1
ATOM 606 O O . ALA A 1 86 ? -1.840 1.741 -3.776 1.00 98.75 86 ALA A O 1
ATOM 607 N N . ALA A 1 87 ? -3.530 0.712 -2.709 1.00 98.75 87 ALA A N 1
ATOM 608 C CA . ALA A 1 87 ? -3.569 -0.450 -3.590 1.00 98.75 87 ALA A CA 1
ATOM 609 C C . ALA A 1 87 ? -3.947 -0.063 -5.025 1.00 98.75 87 ALA A C 1
ATOM 611 O O . ALA A 1 87 ? -3.285 -0.499 -5.962 1.00 98.75 87 ALA A O 1
ATOM 612 N N . ALA A 1 88 ? -4.960 0.790 -5.205 1.00 98.75 88 ALA A N 1
ATOM 613 C CA . ALA A 1 88 ? -5.376 1.255 -6.525 1.00 98.75 88 ALA A CA 1
ATOM 614 C C . ALA A 1 88 ? -4.255 2.029 -7.236 1.00 98.75 88 ALA A C 1
ATOM 616 O O . ALA A 1 88 ? -3.946 1.738 -8.390 1.00 98.75 88 ALA A O 1
ATOM 617 N N . ILE A 1 89 ? -3.606 2.966 -6.535 1.00 98.62 89 ILE A N 1
ATOM 618 C CA . ILE A 1 89 ? -2.495 3.759 -7.079 1.00 98.62 89 ILE A CA 1
ATOM 619 C C . ILE A 1 89 ? -1.293 2.863 -7.396 1.00 98.62 89 ILE A C 1
ATOM 621 O O . ILE A 1 89 ? -0.716 2.977 -8.474 1.00 98.62 89 ILE A O 1
ATOM 625 N N . ALA A 1 90 ? -0.924 1.950 -6.493 1.00 98.56 90 ALA A N 1
ATOM 626 C CA . ALA A 1 90 ? 0.222 1.068 -6.688 1.00 98.56 90 ALA A CA 1
ATOM 627 C C . ALA A 1 90 ? 0.002 0.073 -7.837 1.00 98.56 90 ALA A C 1
ATOM 629 O O . ALA A 1 90 ? 0.909 -0.134 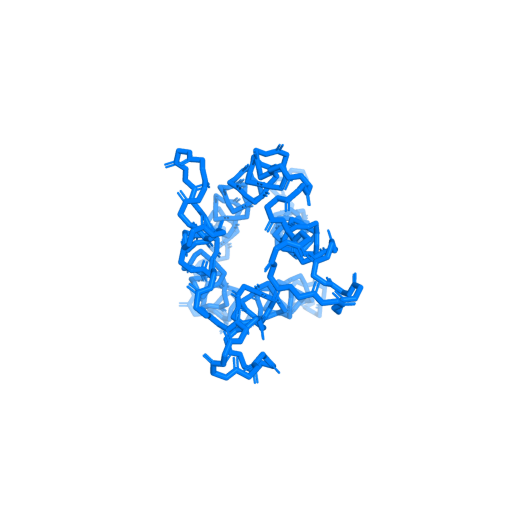-8.639 1.00 98.56 90 ALA A O 1
ATOM 630 N N . LEU A 1 91 ? -1.198 -0.509 -7.953 1.00 98.50 91 LEU A N 1
ATOM 631 C CA . LEU A 1 91 ? -1.557 -1.393 -9.065 1.00 98.50 91 LEU A CA 1
ATOM 632 C C . LEU A 1 91 ? -1.573 -0.640 -10.392 1.00 98.50 91 LEU A C 1
ATOM 634 O O . LEU A 1 91 ? -0.993 -1.123 -11.361 1.00 98.50 91 LEU A O 1
ATOM 638 N N . TYR A 1 92 ? -2.183 0.548 -10.422 1.00 98.44 92 TYR A N 1
ATOM 639 C CA . TYR A 1 92 ? -2.143 1.428 -11.586 1.00 98.44 92 TYR A CA 1
ATOM 640 C C . TYR A 1 92 ? -0.699 1.699 -12.018 1.00 98.44 92 TYR A C 1
ATOM 642 O O . TYR A 1 92 ? -0.350 1.493 -13.176 1.00 98.44 92 TYR A O 1
ATOM 650 N N . TRP A 1 93 ? 0.157 2.120 -11.090 1.00 97.94 93 TRP A N 1
ATOM 651 C CA . TRP A 1 93 ? 1.537 2.458 -11.412 1.00 97.94 93 TRP A CA 1
ATOM 652 C C . TRP A 1 93 ? 2.333 1.229 -11.870 1.00 97.94 93 TRP A C 1
ATOM 654 O O . TRP A 1 93 ? 3.087 1.306 -12.839 1.00 97.94 93 TRP A O 1
ATOM 664 N N . ALA A 1 94 ? 2.105 0.067 -11.251 1.00 97.06 94 ALA A N 1
ATOM 665 C CA . ALA A 1 94 ? 2.744 -1.185 -11.644 1.00 97.06 94 ALA A CA 1
ATOM 666 C C . ALA A 1 94 ? 2.447 -1.583 -13.096 1.00 97.06 94 ALA A C 1
ATOM 668 O O . ALA A 1 94 ? 3.353 -2.062 -13.782 1.00 97.06 94 ALA A O 1
ATOM 669 N N . VAL A 1 95 ? 1.220 -1.347 -13.574 1.00 97.06 95 VAL A N 1
ATOM 670 C CA . VAL A 1 95 ? 0.851 -1.610 -14.974 1.00 97.06 95 VAL A CA 1
ATOM 671 C C . VAL A 1 95 ? 1.215 -0.466 -15.919 1.00 97.06 95 VAL A C 1
ATOM 673 O O . VAL A 1 95 ? 1.477 -0.720 -17.090 1.00 97.06 95 VAL A O 1
ATOM 676 N N . ALA A 1 96 ? 1.232 0.779 -15.435 1.00 96.06 96 ALA A N 1
ATOM 677 C CA . ALA A 1 96 ? 1.493 1.958 -16.255 1.00 96.06 96 ALA A CA 1
ATOM 678 C C . ALA A 1 96 ? 2.967 2.082 -16.649 1.00 96.06 96 ALA A C 1
ATOM 680 O O . ALA A 1 96 ? 3.262 2.442 -17.783 1.00 96.06 96 ALA A O 1
ATOM 681 N N . VAL A 1 97 ? 3.894 1.783 -15.733 1.00 94.81 97 VAL A N 1
ATOM 682 C CA . VAL A 1 97 ? 5.329 1.800 -16.041 1.00 94.81 97 VAL A CA 1
ATOM 683 C C . VAL A 1 97 ? 5.617 0.757 -17.130 1.00 94.81 97 VAL A C 1
ATOM 685 O O . VAL A 1 97 ? 5.205 -0.391 -16.988 1.00 94.81 97 VAL A O 1
ATOM 688 N N . PRO A 1 98 ? 6.340 1.085 -18.206 1.00 90.94 98 PRO A N 1
ATOM 689 C CA . PRO A 1 98 ? 6.735 0.103 -19.203 1.00 90.94 98 PRO A CA 1
ATOM 690 C C . PRO A 1 98 ? 8.031 -0.618 -18.780 1.00 90.94 98 PRO A C 1
ATOM 692 O O . PRO A 1 98 ? 8.815 -0.122 -17.969 1.00 90.94 98 PRO A O 1
ATOM 695 N N . GLY A 1 99 ? 8.226 -1.852 -19.253 1.00 86.56 99 GLY A N 1
ATOM 696 C CA . GLY A 1 99 ? 9.345 -2.704 -18.816 1.00 86.56 99 GLY A CA 1
ATOM 697 C C . GLY A 1 99 ? 10.722 -2.222 -19.287 1.00 86.56 99 GLY A C 1
ATOM 698 O O . GLY A 1 99 ? 11.707 -2.372 -18.568 1.00 86.56 99 GLY A O 1
ATOM 699 N N . ASP A 1 100 ? 10.785 -1.588 -20.453 1.00 86.00 100 ASP A N 1
ATOM 700 C CA . ASP A 1 100 ? 11.990 -0.973 -21.019 1.00 86.00 100 ASP A CA 1
ATOM 701 C C . ASP A 1 100 ? 12.530 0.167 -20.141 1.00 86.00 100 ASP A C 1
ATOM 703 O O . ASP A 1 100 ? 13.739 0.277 -19.945 1.00 86.00 100 ASP A O 1
ATOM 707 N N . LEU A 1 101 ? 11.646 0.966 -19.534 1.00 85.94 101 LEU A N 1
ATOM 708 C CA . LEU A 1 101 ? 12.032 2.022 -18.597 1.00 85.94 101 LEU A CA 1
ATOM 709 C C . LEU A 1 101 ? 12.719 1.456 -17.348 1.00 85.94 101 LEU A C 1
ATOM 711 O O . LEU A 1 101 ? 13.655 2.057 -16.828 1.00 85.94 101 LEU A O 1
ATOM 715 N N . VAL A 1 102 ? 12.291 0.282 -16.879 1.00 84.56 102 VAL A N 1
ATOM 716 C CA . VAL A 1 102 ? 12.939 -0.399 -15.749 1.00 84.56 102 VAL A CA 1
ATOM 717 C C . VAL A 1 102 ? 14.342 -0.868 -16.138 1.00 84.56 102 VAL A C 1
ATOM 719 O O . VAL A 1 102 ? 15.284 -0.686 -15.370 1.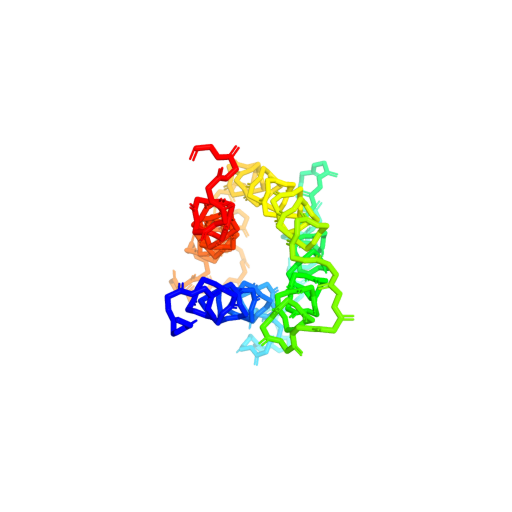00 84.56 102 VAL A O 1
ATOM 722 N N . GLN A 1 103 ? 14.505 -1.429 -17.338 1.00 83.06 103 GLN A N 1
ATOM 723 C CA . GLN A 1 103 ? 15.796 -1.930 -17.824 1.00 83.06 103 GLN A CA 1
ATOM 724 C C . GLN A 1 103 ? 16.856 -0.823 -17.956 1.00 83.06 103 GLN A C 1
ATOM 726 O O . GLN A 1 103 ? 18.051 -1.099 -17.872 1.00 83.06 103 GLN A O 1
ATOM 731 N N . GLN A 1 104 ? 16.435 0.436 -18.105 1.00 80.69 104 GLN A N 1
ATOM 732 C CA . GLN A 1 104 ? 17.330 1.597 -18.150 1.00 80.69 104 GLN A CA 1
ATOM 733 C C . GLN A 1 104 ? 17.897 1.996 -16.775 1.00 80.69 104 GLN A C 1
ATOM 735 O O . GLN A 1 104 ? 18.894 2.712 -16.720 1.00 80.69 104 GLN A O 1
ATOM 740 N N . LEU A 1 105 ? 17.301 1.540 -15.666 1.00 78.25 105 LEU A N 1
ATOM 741 C CA . LEU A 1 105 ? 17.747 1.880 -14.305 1.00 78.25 105 LEU A CA 1
ATOM 742 C C . LEU A 1 105 ? 18.988 1.093 -13.858 1.00 78.25 105 LEU A C 1
ATOM 744 O O . LEU A 1 105 ? 19.662 1.485 -12.905 1.00 78.25 105 LEU A O 1
ATOM 748 N N . GLY A 1 106 ? 19.295 -0.020 -14.525 1.00 75.12 106 GLY A N 1
ATOM 749 C CA . GLY A 1 106 ? 20.474 -0.832 -14.251 1.00 75.12 106 GLY A CA 1
ATOM 750 C C . GLY A 1 106 ? 20.269 -2.313 -14.553 1.00 75.12 106 GLY A C 1
ATOM 751 O O . GLY A 1 106 ? 19.206 -2.751 -14.979 1.00 75.12 106 GLY A O 1
ATOM 752 N N . THR A 1 107 ? 21.304 -3.109 -14.290 1.00 75.94 107 THR A N 1
ATOM 753 C CA . THR A 1 107 ? 21.315 -4.563 -14.538 1.00 75.94 107 THR A CA 1
ATOM 754 C C . THR A 1 107 ? 20.778 -5.389 -13.366 1.00 75.94 107 THR A C 1
ATOM 756 O O . THR A 1 107 ? 20.766 -6.619 -13.416 1.00 75.94 107 THR A O 1
ATOM 759 N N . ALA A 1 108 ? 20.356 -4.734 -12.282 1.00 77.12 108 ALA A N 1
ATOM 760 C CA . ALA A 1 108 ? 19.903 -5.410 -11.080 1.00 77.12 108 ALA A CA 1
ATOM 761 C C . ALA A 1 108 ? 18.492 -5.988 -11.281 1.00 77.12 108 ALA A C 1
ATOM 763 O O . ALA A 1 108 ? 17.510 -5.250 -11.329 1.00 77.12 108 ALA A O 1
ATOM 764 N N . ALA A 1 109 ? 18.390 -7.319 -11.336 1.00 82.94 109 ALA A N 1
ATOM 765 C CA . ALA A 1 109 ? 17.144 -8.037 -11.630 1.00 82.94 109 ALA A CA 1
ATOM 766 C C . ALA A 1 109 ? 15.974 -7.701 -10.683 1.00 82.94 109 ALA A C 1
ATOM 768 O O . ALA A 1 109 ? 14.813 -7.818 -11.059 1.00 82.94 109 ALA A O 1
ATOM 769 N N . TRP A 1 110 ? 16.251 -7.251 -9.455 1.00 84.56 110 TRP A N 1
ATOM 770 C CA . TRP A 1 110 ? 15.204 -6.899 -8.491 1.00 84.56 110 TRP A CA 1
ATOM 771 C C . TRP A 1 110 ? 14.379 -5.666 -8.906 1.00 84.56 110 TRP A C 1
ATOM 773 O O . TRP A 1 110 ? 13.228 -5.542 -8.485 1.00 84.56 110 TRP A O 1
ATOM 783 N N . LEU A 1 111 ? 14.925 -4.778 -9.748 1.00 86.88 111 LEU A N 1
ATOM 784 C CA . LEU A 1 111 ? 14.231 -3.570 -10.213 1.00 86.88 111 LEU A CA 1
ATOM 785 C C . LEU A 1 111 ? 12.988 -3.905 -11.048 1.00 86.88 111 LEU A C 1
ATOM 787 O O . LEU A 1 111 ? 11.984 -3.200 -10.960 1.00 86.88 111 LEU A O 1
ATOM 791 N N . GLU A 1 112 ? 13.007 -5.024 -11.777 1.00 89.69 112 GLU A N 1
ATOM 792 C CA . GLU A 1 112 ? 11.855 -5.539 -12.532 1.00 89.69 112 GLU A CA 1
ATOM 793 C C . GLU A 1 112 ? 10.645 -5.824 -11.639 1.00 89.69 112 GLU A C 1
ATOM 795 O O . GLU A 1 112 ? 9.493 -5.573 -12.014 1.00 89.69 112 GLU A O 1
ATOM 800 N N . TYR A 1 113 ? 10.915 -6.268 -10.415 1.00 93.62 113 TYR A N 1
ATOM 801 C CA . TYR A 1 113 ? 9.896 -6.615 -9.438 1.00 93.62 113 TYR A CA 1
ATOM 802 C C . TYR A 1 113 ? 9.504 -5.442 -8.542 1.00 93.62 113 TYR A C 1
ATOM 804 O O . TYR A 1 113 ? 8.457 -5.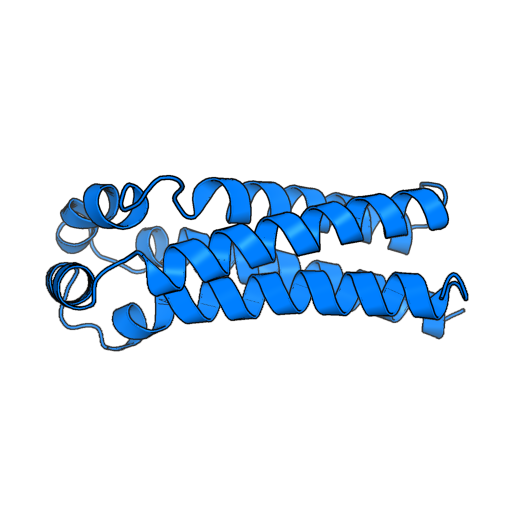515 -7.909 1.00 93.62 113 TYR A O 1
ATOM 812 N N . HIS A 1 114 ? 10.276 -4.352 -8.494 1.00 95.56 114 HIS A N 1
ATOM 813 C CA . HIS A 1 114 ? 10.062 -3.245 -7.553 1.00 95.56 114 HIS A CA 1
ATOM 814 C C . HIS A 1 114 ? 8.625 -2.694 -7.580 1.00 95.56 114 HIS A C 1
ATOM 816 O O . HIS A 1 114 ? 7.967 -2.604 -6.543 1.00 95.56 114 HIS A O 1
ATOM 822 N N . ARG A 1 115 ? 8.097 -2.396 -8.773 1.00 95.81 115 ARG A N 1
ATOM 823 C CA . ARG A 1 115 ? 6.724 -1.884 -8.939 1.00 95.81 115 ARG A CA 1
ATOM 824 C C . ARG A 1 115 ? 5.652 -2.867 -8.458 1.00 95.81 115 ARG A C 1
ATOM 826 O O . ARG A 1 115 ? 4.660 -2.464 -7.857 1.00 95.81 115 ARG A O 1
ATOM 833 N N . TRP A 1 116 ? 5.878 -4.160 -8.678 1.00 97.31 116 TRP A N 1
ATOM 834 C CA . TRP A 1 116 ? 4.966 -5.222 -8.263 1.00 97.31 116 TRP A CA 1
ATOM 835 C C . TRP A 1 116 ? 5.063 -5.490 -6.762 1.00 97.31 116 TRP A C 1
ATOM 837 O O . TRP A 1 116 ? 4.040 -5.690 -6.116 1.00 97.31 116 TRP A O 1
ATOM 847 N N . LEU A 1 117 ? 6.263 -5.415 -6.182 1.00 97.81 117 LEU A N 1
ATOM 848 C CA . LEU A 1 117 ? 6.473 -5.485 -4.737 1.00 97.81 117 LEU A CA 1
ATOM 849 C C . LEU A 1 117 ? 5.766 -4.336 -4.018 1.00 97.81 117 LEU A C 1
ATOM 851 O O . LEU A 1 117 ? 5.161 -4.563 -2.972 1.00 97.81 117 LEU A O 1
ATOM 855 N N . LEU A 1 118 ? 5.781 -3.128 -4.589 1.00 98.31 118 LEU A N 1
ATOM 856 C CA . LEU A 1 118 ? 5.039 -1.997 -4.035 1.00 98.31 118 LEU A CA 1
ATOM 857 C C . LEU A 1 118 ? 3.526 -2.264 -4.047 1.00 98.31 118 LEU A C 1
ATOM 859 O O . LEU A 1 118 ? 2.854 -2.025 -3.044 1.00 98.31 118 LEU A O 1
ATOM 863 N N . ALA A 1 119 ? 3.000 -2.812 -5.147 1.00 98.56 119 ALA A N 1
ATOM 864 C CA . ALA A 1 119 ? 1.594 -3.199 -5.251 1.00 98.56 119 ALA A CA 1
ATOM 865 C C . ALA A 1 119 ? 1.213 -4.302 -4.251 1.00 98.56 119 ALA A C 1
ATOM 867 O O . ALA A 1 119 ? 0.197 -4.186 -3.569 1.00 98.56 119 ALA A O 1
ATOM 868 N N . VAL A 1 120 ? 2.047 -5.334 -4.100 1.00 98.62 120 VAL A N 1
ATOM 869 C CA . VAL A 1 120 ? 1.849 -6.404 -3.108 1.00 98.62 120 VAL A CA 1
ATOM 870 C C . VAL A 1 120 ? 1.878 -5.847 -1.683 1.00 98.62 120 VAL A C 1
ATOM 872 O O . VAL A 1 120 ? 1.024 -6.206 -0.875 1.00 98.62 120 VAL A O 1
ATOM 875 N N . GLY A 1 121 ? 2.805 -4.936 -1.377 1.00 98.62 121 GLY A N 1
ATOM 876 C CA . GLY A 1 121 ? 2.857 -4.247 -0.087 1.00 98.62 121 GLY A CA 1
ATOM 877 C C . GLY A 1 121 ? 1.560 -3.492 0.208 1.00 98.62 121 GLY A C 1
ATOM 878 O O . GLY A 1 121 ? 0.932 -3.721 1.244 1.00 98.62 121 GLY A O 1
ATOM 879 N N . ALA A 1 122 ? 1.103 -2.667 -0.739 1.00 98.81 122 ALA A N 1
ATOM 880 C CA . ALA A 1 122 ? -0.138 -1.906 -0.611 1.00 98.81 122 ALA A CA 1
ATOM 881 C C . ALA A 1 122 ? -1.377 -2.813 -0.466 1.00 98.81 122 ALA A C 1
ATOM 883 O O . ALA A 1 122 ? -2.261 -2.538 0.347 1.00 98.81 122 ALA A O 1
ATOM 884 N N . LEU A 1 123 ? -1.421 -3.940 -1.183 1.00 98.81 123 LEU A N 1
ATOM 885 C CA . LEU A 1 123 ? -2.454 -4.964 -1.003 1.00 98.81 123 LEU A CA 1
ATOM 886 C C . LEU A 1 123 ? -2.391 -5.615 0.385 1.00 98.81 123 LEU A C 1
ATOM 888 O O . LEU A 1 123 ? -3.434 -5.910 0.961 1.00 98.81 123 LEU A O 1
ATOM 892 N N . GLY A 1 124 ? -1.200 -5.792 0.960 1.00 98.69 124 GLY A N 1
ATOM 893 C CA . GLY A 1 124 ? -1.025 -6.249 2.340 1.00 98.69 124 GLY A CA 1
ATOM 894 C C . GLY A 1 124 ? -1.586 -5.265 3.373 1.00 98.69 124 GLY A C 1
ATOM 895 O O . GLY A 1 124 ? -2.204 -5.684 4.357 1.00 98.69 124 GLY A O 1
ATOM 896 N N . VAL A 1 125 ? -1.436 -3.956 3.133 1.00 98.75 125 VAL A N 1
ATOM 897 C CA . VAL A 1 125 ? -2.064 -2.902 3.951 1.00 98.75 125 VAL A CA 1
ATOM 898 C C . VAL A 1 125 ? -3.587 -3.017 3.880 1.00 98.75 125 VAL A C 1
ATOM 900 O O . VAL A 1 125 ? -4.245 -3.084 4.919 1.00 98.75 125 VAL A O 1
ATOM 903 N N . LEU A 1 126 ? -4.144 -3.123 2.668 1.00 98.81 126 LEU A N 1
ATOM 904 C CA . LEU A 1 126 ? -5.583 -3.294 2.453 1.00 98.81 126 LEU A CA 1
ATOM 905 C C . LEU A 1 126 ? -6.121 -4.577 3.103 1.00 98.81 126 LEU A C 1
ATOM 907 O O . LEU A 1 126 ? -7.136 -4.537 3.793 1.00 98.81 126 LEU A O 1
ATOM 911 N N . ALA A 1 127 ? -5.431 -5.705 2.937 1.00 98.62 127 ALA A N 1
AT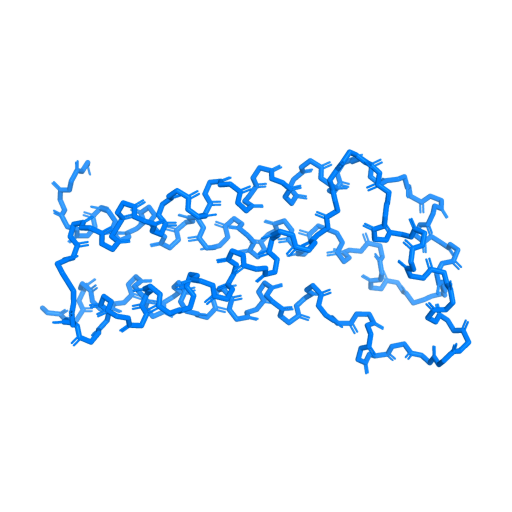OM 912 C CA . ALA A 1 127 ? -5.816 -6.974 3.547 1.00 98.62 127 ALA A CA 1
ATOM 913 C C . ALA A 1 127 ? -5.831 -6.886 5.081 1.00 98.62 127 ALA A C 1
ATOM 915 O O . ALA A 1 127 ? -6.755 -7.387 5.720 1.00 98.62 127 ALA A O 1
ATOM 916 N N . SER A 1 128 ? -4.854 -6.193 5.673 1.00 98.38 128 SER A N 1
ATOM 917 C CA . SER A 1 128 ? -4.803 -5.961 7.121 1.00 98.38 128 SER A CA 1
ATOM 918 C C . SER A 1 128 ? -5.948 -5.065 7.603 1.00 98.38 128 SER A C 1
ATOM 920 O O . SER A 1 128 ? -6.527 -5.328 8.655 1.00 98.38 128 SER A O 1
ATOM 922 N N . ALA A 1 129 ? -6.317 -4.042 6.825 1.00 98.00 129 ALA A N 1
ATOM 923 C CA . ALA A 1 129 ? -7.462 -3.184 7.123 1.00 98.00 129 ALA A CA 1
ATOM 924 C C . ALA A 1 129 ? -8.792 -3.951 7.032 1.00 98.00 129 ALA A C 1
ATOM 926 O O . ALA A 1 129 ? -9.611 -3.869 7.941 1.00 98.00 129 ALA A O 1
ATOM 927 N N . LEU A 1 130 ? -8.985 -4.759 5.984 1.00 97.94 130 LEU A N 1
ATOM 928 C CA . LEU A 1 130 ? -10.161 -5.624 5.832 1.00 97.94 130 LEU A CA 1
ATOM 929 C C . LEU A 1 130 ? -10.264 -6.648 6.964 1.00 97.94 130 LEU A C 1
ATOM 931 O O . LEU A 1 130 ? -11.350 -6.878 7.494 1.00 97.94 130 LEU A O 1
ATOM 935 N N . TRP A 1 131 ? -9.135 -7.234 7.371 1.00 97.31 131 TRP A N 1
ATOM 936 C CA . TRP A 1 131 ? -9.095 -8.105 8.539 1.00 97.31 131 TRP A CA 1
ATOM 937 C C . TRP A 1 131 ? -9.472 -7.340 9.810 1.00 97.31 131 TRP A C 1
ATOM 939 O O . TRP A 1 131 ? -10.218 -7.863 10.633 1.00 97.31 131 TRP A O 1
ATOM 949 N N . TYR A 1 132 ? -9.030 -6.092 9.962 1.00 96.06 132 TYR A N 1
ATOM 950 C CA . TYR A 1 132 ? -9.400 -5.289 11.121 1.00 96.06 132 TYR A CA 1
ATOM 951 C C . TYR A 1 132 ? -10.903 -4.980 11.166 1.00 96.06 132 TYR A C 1
ATOM 953 O O . TYR A 1 132 ? -11.527 -5.184 12.201 1.00 96.06 132 TYR A O 1
ATOM 961 N N . VAL A 1 133 ? -11.500 -4.593 10.033 1.00 96.19 133 VAL A N 1
ATOM 962 C CA . VAL A 1 133 ? -12.956 -4.401 9.877 1.00 96.19 133 VAL A CA 1
ATOM 963 C C . VAL A 1 133 ? -13.723 -5.673 10.255 1.00 96.19 133 VAL A C 1
ATOM 965 O O . VAL A 1 133 ? -14.676 -5.614 11.028 1.00 96.19 133 VAL A O 1
ATOM 968 N N . ARG A 1 134 ? -13.266 -6.833 9.766 1.00 95.38 134 ARG A N 1
ATOM 969 C CA . ARG A 1 134 ? -13.833 -8.152 10.091 1.00 95.38 134 ARG A CA 1
ATOM 970 C C . ARG A 1 134 ? -13.700 -8.509 11.569 1.00 95.38 134 ARG A C 1
ATOM 972 O O . ARG A 1 134 ? -14.629 -9.044 12.148 1.00 95.38 134 ARG A O 1
ATOM 979 N N . ALA A 1 135 ? -12.560 -8.213 12.188 1.00 94.06 135 ALA A N 1
ATOM 980 C CA . ALA A 1 135 ? -12.316 -8.492 13.604 1.00 94.06 135 ALA A CA 1
ATOM 981 C C . ALA A 1 135 ? -13.154 -7.615 14.554 1.00 94.06 135 ALA A C 1
ATOM 983 O O . ALA A 1 135 ? -13.198 -7.899 15.750 1.00 94.06 135 ALA A O 1
ATOM 984 N N . LEU A 1 136 ? -13.774 -6.552 14.031 1.00 93.88 136 LEU A N 1
ATOM 985 C CA . LEU A 1 136 ? -14.719 -5.682 14.731 1.00 93.88 136 LEU A CA 1
ATOM 986 C C . LEU A 1 136 ? -16.186 -6.000 14.385 1.00 93.88 136 LEU A C 1
ATOM 988 O O . LEU A 1 136 ? -17.062 -5.227 14.763 1.00 93.88 136 LEU A O 1
ATOM 992 N N . ASP A 1 137 ? -16.449 -7.090 13.654 1.00 92.75 137 ASP A N 1
ATOM 993 C CA . ASP A 1 137 ? -17.789 -7.524 13.228 1.00 92.75 137 ASP A CA 1
ATOM 994 C C . ASP A 1 137 ? -18.578 -6.446 12.458 1.00 92.75 137 ASP A C 1
ATOM 996 O O . ASP A 1 137 ? -19.801 -6.345 12.548 1.00 92.75 137 ASP A O 1
ATOM 1000 N N . LEU A 1 138 ? -17.873 -5.617 11.680 1.00 88.94 138 LEU A N 1
ATOM 1001 C CA . LEU A 1 138 ? -18.494 -4.568 10.865 1.00 88.94 138 LEU A CA 1
ATOM 1002 C C . LEU A 1 138 ? -19.028 -5.089 9.516 1.00 88.94 138 LEU A C 1
ATOM 1004 O O . LEU A 1 138 ? -19.805 -4.384 8.871 1.00 88.94 138 LEU A O 1
ATOM 1008 N N . VAL A 1 139 ? -18.589 -6.282 9.075 1.00 86.44 139 VAL A N 1
ATOM 1009 C CA . VAL A 1 139 ? -18.984 -6.966 7.820 1.00 86.44 139 VAL A CA 1
ATOM 1010 C C . VAL A 1 139 ? -18.860 -8.477 7.959 1.00 86.44 139 VAL A C 1
ATOM 1012 O O . VAL A 1 139 ? -17.802 -8.908 8.466 1.00 86.44 139 VAL A O 1
#

Radius of gyration: 16.17 Å; chains: 1; bounding box: 44×22×44 Å

Organism: NCBI:txid926360

Foldseek 3Di:
DVQLLVLLVLLLVLLVQLLCLVCVCVVPDDPVLCPLVVVLQPFDPHGLVLLNVLSVVSNVLSVCCNVVVDDLVVSLVSLLVSLVVSLVRLVCSLVRGDQVSQPSSDDDPCSSCSSVSSNVSSNSSNVSSVSNCVSVVVD